Protein AF-U4TPE8-F1 (afdb_monomer_lite)

pLDDT: mean 80.53, std 14.44, range [52.31, 98.56]

Radius of gyration: 26.94 Å; chains: 1; bounding box: 69×21×71 Å

Foldseek 3Di:
DKDFDAAPVGDTQEICDPVVLVPDDFHHEDDDPPPDDSVPVVQWGDDPNHDIDGPVPRHHPVRVVVVVVVVVVVVVVVVVVVVVVVVVVVVVVVVCVVVVPPD

Organism: NCBI:txid1231336

Secondary structure (DSSP, 8-state):
---EEE-TTS-EEEES-TTGGGG-SS--EES--TT--GGGGGGEEEETTTEEEETTTTB-HHHHHHHHHHHHHHHHHHHHHHHHHHHHHHHHHHHHHHHHT--

Structure (mmCIF, N/CA/C/O backbone):
data_AF-U4TPE8-F1
#
_entry.id   AF-U4TPE8-F1
#
loop_
_atom_site.group_PDB
_atom_site.id
_atom_site.type_symbol
_atom_site.label_atom_id
_atom_site.label_alt_id
_atom_site.label_comp_id
_atom_site.label_asym_id
_atom_site.label_entity_id
_atom_site.label_seq_id
_atom_site.pdbx_PDB_ins_code
_atom_site.Cartn_x
_atom_site.Cartn_y
_atom_site.Cartn_z
_atom_site.occupancy
_atom_site.B_iso_or_equiv
_atom_site.auth_seq_id
_atom_site.auth_comp_id
_atom_site.auth_asym_id
_atom_site.auth_atom_id
_atom_site.pdbx_PDB_model_num
ATOM 1 N N . MET A 1 1 ? 30.769 -7.774 -17.414 1.00 64.62 1 MET A N 1
ATOM 2 C CA . MET A 1 1 ? 29.625 -8.223 -18.232 1.00 64.62 1 MET A CA 1
ATOM 3 C C . MET A 1 1 ? 28.407 -7.562 -17.633 1.00 64.62 1 MET A C 1
ATOM 5 O O . MET A 1 1 ? 28.191 -7.735 -16.440 1.00 64.62 1 MET A O 1
ATOM 9 N N . TYR A 1 2 ? 27.722 -6.718 -18.395 1.00 70.44 2 TYR A N 1
ATOM 10 C CA . TYR A 1 2 ? 26.506 -6.064 -17.921 1.00 70.44 2 TYR A CA 1
ATOM 11 C C . TYR A 1 2 ? 25.326 -7.000 -18.161 1.00 70.44 2 TYR A C 1
ATOM 13 O O . TYR A 1 2 ? 25.254 -7.625 -19.220 1.00 70.44 2 TYR A O 1
ATOM 21 N N . ASN A 1 3 ? 24.445 -7.123 -17.172 1.00 74.44 3 ASN A N 1
ATOM 22 C CA . ASN A 1 3 ? 23.224 -7.909 -17.296 1.00 74.44 3 ASN A CA 1
ATOM 23 C C . ASN A 1 3 ? 22.056 -6.965 -17.540 1.00 74.44 3 ASN A C 1
ATOM 25 O O . ASN A 1 3 ? 21.943 -5.950 -16.854 1.00 74.44 3 ASN A O 1
ATOM 29 N N . PHE A 1 4 ? 21.195 -7.336 -18.483 1.00 76.81 4 PHE A N 1
ATOM 30 C CA . PHE A 1 4 ? 19.935 -6.663 -18.763 1.00 76.81 4 PHE A CA 1
ATOM 31 C C . PHE A 1 4 ? 18.781 -7.597 -18.416 1.00 76.81 4 PHE A C 1
ATOM 33 O O . PHE A 1 4 ? 18.874 -8.809 -18.617 1.00 76.81 4 PHE A O 1
ATOM 40 N N . VAL A 1 5 ? 17.696 -7.022 -17.914 1.00 75.69 5 VAL A N 1
ATOM 41 C CA . VAL A 1 5 ? 16.413 -7.699 -17.745 1.00 75.69 5 VAL A CA 1
ATOM 42 C C . VAL A 1 5 ? 15.454 -7.167 -18.764 1.00 75.69 5 VAL A C 1
ATOM 44 O O . VAL A 1 5 ? 15.351 -5.953 -18.942 1.00 75.69 5 VAL A O 1
ATOM 47 N N . LEU A 1 6 ? 14.748 -8.101 -19.381 1.00 75.50 6 LEU A N 1
ATOM 48 C CA . LEU A 1 6 ? 13.716 -7.816 -20.349 1.00 75.50 6 LEU A CA 1
ATOM 49 C C . LEU A 1 6 ? 12.344 -8.117 -19.743 1.00 75.50 6 LEU A C 1
ATOM 51 O O . LEU A 1 6 ? 12.214 -9.070 -18.967 1.00 75.50 6 LEU A O 1
ATOM 55 N N . ASP A 1 7 ? 11.346 -7.311 -20.093 1.00 72.06 7 ASP A N 1
ATOM 56 C CA . ASP A 1 7 ? 9.941 -7.668 -19.891 1.00 72.06 7 ASP A CA 1
ATOM 57 C C . ASP A 1 7 ? 9.494 -8.746 -20.896 1.00 72.06 7 ASP A C 1
ATOM 59 O O . ASP A 1 7 ? 10.274 -9.232 -21.726 1.00 72.06 7 ASP A O 1
ATOM 63 N N . LYS A 1 8 ? 8.217 -9.135 -20.825 1.00 74.00 8 LYS A N 1
ATOM 64 C CA . LYS A 1 8 ? 7.631 -10.143 -21.720 1.00 74.00 8 LYS A CA 1
ATOM 65 C C . LYS A 1 8 ? 7.615 -9.714 -23.195 1.00 74.00 8 LYS A C 1
ATOM 67 O O . LYS A 1 8 ? 7.534 -10.573 -24.070 1.00 74.00 8 LYS A O 1
ATOM 72 N N . ASP A 1 9 ? 7.680 -8.410 -23.462 1.00 77.69 9 ASP A N 1
ATOM 73 C CA . ASP A 1 9 ? 7.670 -7.820 -24.800 1.00 77.69 9 ASP A CA 1
ATOM 74 C C . ASP A 1 9 ? 9.102 -7.579 -25.328 1.00 77.69 9 ASP A C 1
ATOM 76 O O . ASP A 1 9 ? 9.289 -7.174 -26.476 1.00 77.69 9 ASP A O 1
ATOM 80 N N . GLY A 1 10 ? 10.125 -7.885 -24.520 1.00 73.94 10 GLY A N 1
ATOM 81 C CA . GLY A 1 10 ? 11.535 -7.747 -24.867 1.00 73.94 10 GLY A CA 1
ATOM 82 C C . GLY A 1 10 ? 12.128 -6.361 -24.590 1.00 73.94 10 GLY A C 1
ATOM 83 O O . GLY A 1 10 ? 13.262 -6.112 -25.003 1.00 73.94 10 GLY A O 1
ATOM 84 N N . ASN A 1 11 ? 11.413 -5.463 -23.904 1.00 75.75 11 ASN A N 1
ATOM 85 C CA . ASN A 1 11 ? 11.938 -4.147 -23.534 1.00 75.75 11 ASN A CA 1
ATOM 86 C C . ASN A 1 11 ? 12.848 -4.250 -22.312 1.00 75.75 11 ASN A C 1
ATOM 88 O O . ASN A 1 11 ? 12.585 -5.020 -21.391 1.00 75.75 11 ASN A O 1
ATOM 92 N N . VAL A 1 12 ? 13.903 -3.435 -22.270 1.00 75.94 12 VAL A N 1
ATOM 93 C CA . VAL A 1 12 ? 14.807 -3.385 -21.116 1.00 75.94 12 VAL A CA 1
ATOM 94 C C . VAL A 1 12 ? 14.100 -2.717 -19.939 1.00 75.94 12 VAL A C 1
ATOM 96 O O . VAL A 1 12 ? 13.755 -1.543 -20.004 1.00 75.94 12 VAL A O 1
ATOM 99 N N . VAL A 1 13 ? 13.947 -3.454 -18.843 1.00 71.56 13 VAL A N 1
ATOM 100 C CA . VAL A 1 13 ? 13.313 -2.991 -17.594 1.00 71.56 13 VAL A CA 1
ATOM 101 C C . VAL A 1 13 ? 14.278 -2.963 -16.409 1.00 71.56 13 VAL A C 1
ATOM 103 O O . VAL A 1 13 ? 13.985 -2.357 -15.375 1.00 71.56 13 VAL A O 1
ATOM 106 N N . GLY A 1 14 ? 15.455 -3.577 -16.559 1.00 74.19 14 GLY A N 1
ATOM 107 C CA . GLY A 1 14 ? 16.505 -3.585 -15.545 1.00 74.19 14 GLY A CA 1
ATOM 108 C C . GLY A 1 14 ? 17.909 -3.715 -16.138 1.00 74.19 14 GLY A C 1
ATOM 109 O O . GLY A 1 14 ? 18.077 -4.365 -17.167 1.00 74.19 14 GLY A O 1
ATOM 110 N N . HIS A 1 15 ? 18.931 -3.142 -15.495 1.00 74.94 15 HIS A N 1
ATOM 111 C CA . HIS A 1 15 ? 20.338 -3.324 -15.892 1.00 74.94 15 HIS A CA 1
ATOM 112 C C . HIS A 1 15 ? 21.338 -3.172 -14.732 1.00 74.94 15 HIS A C 1
ATOM 114 O O . HIS A 1 15 ? 21.084 -2.449 -13.778 1.00 74.94 15 HIS A O 1
ATOM 120 N N . THR A 1 16 ? 22.517 -3.796 -14.814 1.00 72.81 16 THR A N 1
ATOM 121 C CA . THR A 1 16 ? 23.597 -3.627 -13.806 1.00 72.81 16 THR A CA 1
ATOM 122 C C . THR A 1 16 ? 24.605 -2.522 -14.153 1.00 72.81 16 THR A C 1
ATOM 124 O O . THR A 1 16 ? 25.679 -2.463 -13.559 1.00 72.81 16 THR A O 1
ATOM 127 N N . ASP A 1 17 ? 24.321 -1.709 -15.171 1.00 74.81 17 ASP A N 1
ATOM 128 C CA . ASP A 1 17 ? 25.233 -0.676 -15.686 1.00 74.81 17 ASP A CA 1
ATOM 129 C C . ASP A 1 17 ? 24.935 0.718 -15.092 1.00 74.81 17 ASP A C 1
ATOM 131 O O . ASP A 1 17 ? 23.972 1.345 -15.513 1.00 74.81 17 ASP A O 1
ATOM 135 N N . PRO A 1 18 ? 25.735 1.259 -14.161 1.00 64.12 18 PRO A N 1
ATOM 136 C CA . PRO A 1 18 ? 25.436 2.534 -13.503 1.00 64.12 18 PRO A CA 1
ATOM 137 C C . PRO A 1 18 ? 25.420 3.755 -14.440 1.00 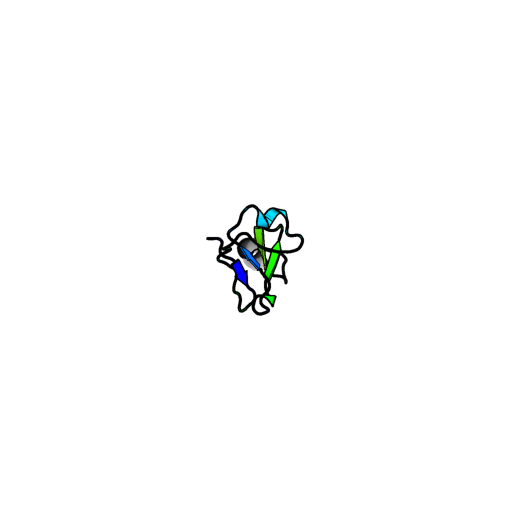64.12 18 PRO A C 1
ATOM 139 O O . PRO A 1 18 ? 24.807 4.764 -14.090 1.00 64.12 18 PRO A O 1
ATOM 142 N N . GLU A 1 19 ? 26.063 3.691 -15.610 1.00 70.44 19 GLU A N 1
ATOM 143 C CA . GLU A 1 19 ? 26.059 4.798 -16.577 1.00 70.44 19 GLU A CA 1
ATOM 144 C C . GLU A 1 19 ? 24.781 4.791 -17.420 1.00 70.44 19 GLU A C 1
ATOM 146 O O . GLU A 1 19 ? 24.217 5.848 -17.691 1.00 70.44 19 GLU A O 1
ATOM 151 N N . PHE A 1 20 ? 24.250 3.609 -17.748 1.00 68.75 20 PHE A N 1
ATOM 152 C CA . PHE A 1 20 ? 23.012 3.463 -18.520 1.00 68.75 20 PHE A CA 1
ATOM 153 C C . PHE A 1 20 ? 21.788 4.064 -17.804 1.00 68.75 20 PHE A C 1
ATOM 155 O O . PHE A 1 20 ? 20.914 4.620 -18.464 1.00 68.75 20 PHE A O 1
ATOM 162 N N . ALA A 1 21 ? 21.755 4.047 -16.465 1.00 59.00 21 ALA A N 1
ATOM 163 C CA . ALA A 1 21 ? 20.654 4.6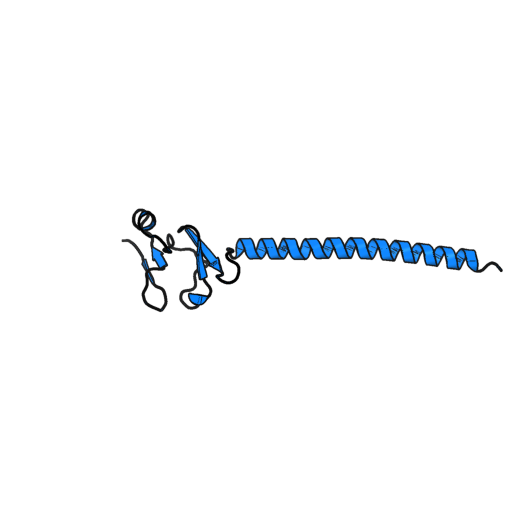09 -15.668 1.00 59.00 21 ALA A CA 1
ATOM 164 C C . ALA A 1 21 ? 20.498 6.128 -15.841 1.00 59.00 21 ALA A C 1
ATOM 166 O O . ALA A 1 21 ? 19.399 6.656 -15.709 1.00 59.00 21 ALA A O 1
ATOM 167 N N . GLN A 1 22 ? 21.589 6.841 -16.135 1.00 57.03 22 GLN A N 1
ATOM 168 C CA . GLN A 1 22 ? 21.589 8.305 -16.221 1.00 57.03 22 GLN A CA 1
ATOM 169 C C . GLN A 1 22 ? 20.984 8.827 -17.529 1.00 57.03 22 GLN A C 1
ATOM 171 O O . GLN A 1 22 ? 20.677 10.013 -17.629 1.00 57.03 22 GLN A O 1
ATOM 176 N N . PHE A 1 23 ? 20.821 7.954 -18.526 1.00 60.59 23 PHE A N 1
ATOM 177 C CA . PHE A 1 23 ? 20.382 8.325 -19.872 1.00 60.59 23 PHE A CA 1
ATOM 178 C C . PHE A 1 23 ? 18.970 7.838 -20.215 1.00 60.59 23 PHE A C 1
ATOM 180 O O . PHE A 1 23 ? 18.519 8.051 -21.339 1.00 60.59 23 PHE A O 1
ATOM 187 N N . GLN A 1 24 ? 18.277 7.179 -19.284 1.00 62.12 24 GLN A N 1
ATOM 188 C CA . GLN A 1 24 ? 16.945 6.627 -19.522 1.00 62.12 24 GLN A CA 1
ATOM 189 C C . GLN A 1 24 ? 15.872 7.490 -18.859 1.00 62.12 24 GLN A C 1
ATOM 191 O O . GLN A 1 24 ? 15.689 7.454 -17.643 1.00 62.12 24 GLN A O 1
ATOM 196 N N . ASP A 1 25 ? 15.120 8.220 -19.678 1.00 55.41 25 ASP A N 1
ATOM 197 C CA . ASP A 1 25 ? 13.845 8.802 -19.267 1.00 55.41 25 ASP A CA 1
ATOM 198 C C . ASP A 1 25 ? 12.752 7.729 -19.351 1.00 55.41 25 ASP A C 1
ATOM 200 O O . ASP A 1 25 ? 12.598 7.056 -20.369 1.00 55.41 25 ASP A O 1
ATOM 204 N N . GLY A 1 26 ? 11.949 7.583 -18.296 1.00 52.69 26 GLY A N 1
ATOM 205 C CA . GLY A 1 26 ? 10.698 6.823 -18.388 1.00 52.69 26 GLY A CA 1
ATOM 206 C C . GLY A 1 26 ? 10.761 5.321 -18.095 1.00 52.69 26 GLY A C 1
ATOM 207 O O . GLY A 1 26 ? 9.751 4.651 -18.290 1.00 52.69 26 GLY A O 1
ATOM 208 N N . GLY A 1 27 ? 11.859 4.799 -17.543 1.00 57.81 27 GLY A N 1
ATOM 209 C CA . GLY A 1 27 ? 11.796 3.540 -16.797 1.00 57.81 27 GLY A CA 1
ATOM 210 C C . GLY A 1 27 ? 12.751 2.452 -17.257 1.00 57.81 27 GLY A C 1
ATOM 211 O O . GLY A 1 27 ? 12.355 1.496 -17.915 1.00 57.81 27 GLY A O 1
ATOM 212 N N . VAL A 1 28 ? 13.972 2.515 -16.740 1.00 62.28 28 VAL A N 1
ATOM 213 C CA . VAL A 1 28 ? 14.787 1.319 -16.551 1.00 62.28 28 VAL A CA 1
ATOM 214 C C . VAL A 1 28 ? 15.290 1.331 -15.112 1.00 62.28 28 VAL A C 1
ATOM 216 O O . VAL A 1 28 ? 15.727 2.371 -14.625 1.00 62.28 28 VAL A O 1
ATOM 219 N N . THR A 1 29 ? 15.159 0.212 -14.400 1.00 63.00 29 THR A N 1
ATOM 220 C CA . THR A 1 29 ? 15.666 0.093 -13.025 1.00 63.00 29 THR A CA 1
ATOM 221 C C . THR A 1 29 ? 17.129 -0.327 -13.013 1.00 63.00 29 THR A C 1
ATOM 223 O O . THR A 1 29 ? 17.585 -1.088 -13.868 1.00 63.00 29 THR A O 1
ATOM 226 N N . VAL A 1 30 ? 17.876 0.094 -11.996 1.00 61.41 30 VAL A N 1
ATOM 227 C CA . VAL A 1 30 ? 19.158 -0.550 -11.696 1.00 61.41 30 VAL A CA 1
ATOM 228 C C . VAL A 1 30 ? 18.859 -1.937 -11.112 1.00 61.41 30 VAL A C 1
ATOM 230 O O . VAL A 1 30 ? 18.292 -2.068 -10.031 1.00 61.41 30 VAL A O 1
ATOM 233 N N . TYR A 1 31 ? 19.191 -2.979 -11.870 1.00 61.56 31 TYR A N 1
ATOM 234 C CA . TYR A 1 31 ? 18.922 -4.384 -11.574 1.00 61.56 31 TYR A CA 1
ATOM 235 C C . TYR A 1 31 ? 19.812 -4.951 -10.454 1.00 61.56 31 TYR A C 1
ATOM 237 O O . TYR A 1 31 ? 20.998 -4.605 -10.400 1.00 61.56 31 TYR A O 1
ATOM 245 N N . PRO A 1 32 ? 19.312 -5.938 -9.671 1.00 59.22 32 PRO A N 1
ATOM 246 C CA . PRO A 1 32 ? 17.916 -6.383 -9.563 1.00 59.22 32 PRO A CA 1
ATOM 247 C C . PRO A 1 32 ? 17.172 -5.668 -8.446 1.00 59.22 32 PRO A C 1
ATOM 249 O O . PRO A 1 32 ? 17.588 -5.757 -7.293 1.00 59.22 32 PRO A O 1
ATOM 252 N N . ASP A 1 33 ? 16.002 -5.107 -8.751 1.00 64.81 33 ASP A N 1
ATOM 253 C CA . ASP A 1 33 ? 14.957 -5.040 -7.734 1.00 64.81 33 ASP A CA 1
ATOM 254 C C . ASP A 1 33 ? 14.390 -6.470 -7.561 1.00 64.81 33 ASP A C 1
ATOM 256 O O . ASP A 1 33 ? 13.780 -7.002 -8.496 1.00 64.81 33 ASP A O 1
ATOM 260 N N . PRO A 1 34 ? 14.608 -7.143 -6.412 1.00 65.12 34 PRO A N 1
ATOM 261 C CA . PRO A 1 34 ? 14.168 -8.525 -6.188 1.00 65.12 34 PRO A CA 1
ATOM 262 C C . PRO A 1 34 ? 12.640 -8.693 -6.205 1.00 65.12 34 PRO A C 1
ATOM 264 O O . PRO A 1 34 ? 12.138 -9.826 -6.214 1.00 65.12 34 PRO A O 1
ATOM 267 N N . GLN A 1 35 ? 11.893 -7.588 -6.190 1.00 67.00 35 GLN A N 1
ATOM 268 C CA . GLN A 1 35 ? 10.435 -7.578 -6.223 1.00 67.00 35 GLN A CA 1
ATOM 269 C C . GLN A 1 35 ? 9.880 -7.668 -7.647 1.00 67.00 35 GLN A C 1
ATOM 271 O O . GLN A 1 35 ? 8.738 -8.089 -7.812 1.00 67.00 35 GLN A O 1
ATOM 276 N N . TYR A 1 36 ? 10.684 -7.373 -8.676 1.00 70.50 36 TYR A N 1
ATOM 277 C CA . TYR A 1 36 ? 10.222 -7.492 -10.054 1.00 70.50 36 TYR A CA 1
ATOM 278 C C . TYR A 1 36 ? 9.918 -8.950 -10.427 1.00 70.50 36 TYR A C 1
ATOM 280 O O . TYR A 1 36 ? 10.662 -9.888 -10.109 1.00 70.50 36 TYR A O 1
ATOM 288 N N . ARG A 1 37 ? 8.789 -9.133 -11.108 1.00 71.75 37 ARG A N 1
ATOM 289 C CA . ARG A 1 37 ? 8.313 -10.401 -11.656 1.00 71.75 37 ARG A CA 1
ATOM 290 C C . ARG A 1 37 ? 8.007 -10.170 -13.138 1.00 71.75 37 ARG A C 1
ATOM 292 O O . ARG A 1 37 ? 7.038 -9.471 -13.428 1.00 71.75 37 ARG A O 1
ATOM 299 N N . PRO A 1 38 ? 8.839 -10.685 -14.067 1.00 69.31 38 PRO A N 1
ATOM 300 C CA . PRO A 1 38 ? 8.653 -10.465 -15.505 1.00 69.31 38 PRO A CA 1
ATOM 301 C C . PRO A 1 38 ? 7.299 -10.946 -16.043 1.00 69.31 38 PRO A C 1
ATOM 303 O O . PRO A 1 38 ? 6.807 -10.426 -17.035 1.00 69.31 38 PRO A O 1
ATOM 306 N N . ASP A 1 39 ? 6.691 -11.926 -15.378 1.00 75.06 39 ASP A N 1
ATOM 307 C CA . ASP A 1 39 ? 5.365 -12.476 -15.665 1.00 75.06 39 ASP A CA 1
ATOM 308 C C . ASP A 1 39 ? 4.198 -11.591 -15.189 1.00 75.06 39 ASP A C 1
ATOM 310 O O . ASP A 1 39 ? 3.045 -11.904 -15.476 1.00 75.06 39 ASP A O 1
ATOM 314 N N . GLN A 1 40 ? 4.485 -10.503 -14.470 1.00 75.88 40 GLN A N 1
ATOM 315 C CA . GLN A 1 40 ? 3.506 -9.567 -13.904 1.00 75.88 40 GLN A CA 1
ATOM 316 C C . GLN A 1 40 ? 3.861 -8.112 -14.230 1.00 75.88 40 GLN A C 1
ATOM 318 O O . GLN A 1 40 ? 3.628 -7.210 -13.427 1.00 75.88 40 GLN A O 1
ATOM 323 N N . ASP A 1 41 ? 4.510 -7.872 -15.367 1.00 74.56 41 ASP A N 1
ATOM 324 C CA . ASP A 1 41 ? 5.005 -6.552 -15.771 1.00 74.56 41 ASP A CA 1
ATOM 325 C C . ASP A 1 41 ? 3.920 -5.456 -15.803 1.00 74.56 41 ASP A C 1
ATOM 327 O O . ASP A 1 41 ? 4.195 -4.288 -15.515 1.00 74.56 41 ASP A O 1
ATOM 331 N N . ASP A 1 42 ? 2.675 -5.840 -16.064 1.00 78.75 42 ASP A N 1
ATOM 332 C CA . ASP A 1 42 ? 1.477 -5.010 -16.027 1.00 78.75 42 ASP A CA 1
ATOM 333 C C . ASP A 1 42 ? 1.159 -4.462 -14.628 1.00 78.75 42 ASP A C 1
ATOM 335 O O . ASP A 1 42 ? 0.586 -3.377 -14.503 1.00 78.75 42 ASP A O 1
ATOM 339 N N . LEU A 1 43 ? 1.576 -5.158 -13.569 1.00 81.69 43 LEU A N 1
ATOM 340 C CA . LEU A 1 43 ? 1.386 -4.722 -12.187 1.00 81.69 43 LEU A CA 1
ATOM 341 C C . LEU A 1 43 ? 2.421 -3.686 -11.744 1.00 81.69 43 LEU A C 1
ATOM 343 O O . LEU A 1 43 ? 2.173 -2.978 -10.766 1.00 81.69 43 LEU A O 1
ATOM 347 N N . TRP A 1 44 ? 3.543 -3.544 -12.455 1.00 77.81 44 TRP A N 1
ATOM 348 C CA . TRP A 1 44 ? 4.686 -2.747 -12.005 1.00 77.81 44 TRP A CA 1
ATOM 349 C C . TRP A 1 44 ? 4.930 -1.497 -12.854 1.00 77.81 44 TRP A C 1
ATOM 351 O O . TRP A 1 44 ? 4.807 -1.496 -14.079 1.00 77.81 44 TRP A O 1
ATOM 361 N N . ALA A 1 45 ? 5.310 -0.409 -12.190 1.00 78.62 45 ALA A N 1
ATOM 362 C CA . ALA A 1 45 ? 5.858 0.797 -12.799 1.00 78.62 45 ALA A CA 1
ATOM 363 C C . ALA A 1 45 ? 7.182 1.174 -12.134 1.00 78.62 45 ALA A C 1
ATOM 365 O O . ALA A 1 45 ? 7.435 0.837 -10.978 1.00 78.62 45 ALA A O 1
ATOM 366 N N . ILE A 1 46 ? 8.008 1.914 -12.868 1.00 73.62 46 ILE A N 1
ATOM 367 C CA . ILE A 1 46 ? 9.305 2.390 -12.394 1.00 73.62 46 ILE A CA 1
ATOM 368 C C . ILE A 1 46 ? 9.128 3.794 -11.826 1.00 73.62 46 ILE A C 1
ATOM 370 O O . ILE A 1 46 ? 8.644 4.694 -12.512 1.00 73.62 46 ILE A O 1
ATOM 374 N N . LYS A 1 47 ? 9.531 3.977 -10.570 1.00 71.44 47 LYS A N 1
ATOM 375 C CA . LYS A 1 47 ? 9.547 5.259 -9.869 1.00 71.44 47 LYS A CA 1
ATOM 376 C C . LYS A 1 47 ? 10.991 5.730 -9.727 1.00 71.44 47 LYS A C 1
ATOM 378 O O . LYS A 1 47 ? 11.836 5.016 -9.186 1.00 71.44 47 LYS A O 1
ATOM 383 N N . ASP A 1 48 ? 11.262 6.926 -10.243 1.00 66.25 48 ASP A N 1
ATOM 384 C CA . ASP A 1 48 ? 12.540 7.637 -10.107 1.00 66.25 48 ASP A CA 1
ATOM 385 C C . ASP A 1 48 ? 13.775 6.802 -10.518 1.00 66.25 48 ASP A C 1
ATOM 387 O O . ASP A 1 48 ? 14.821 6.856 -9.870 1.00 66.25 48 ASP A O 1
ATOM 391 N N . GLY A 1 49 ? 13.630 5.956 -11.551 1.00 63.75 49 GLY A N 1
ATOM 392 C CA . GLY A 1 49 ? 14.709 5.140 -12.140 1.00 63.75 49 GLY A CA 1
ATOM 393 C C . GLY A 1 49 ? 15.340 4.085 -11.218 1.00 63.75 49 GLY A C 1
ATOM 394 O O . GLY A 1 49 ? 16.280 3.399 -11.609 1.00 63.75 49 GLY A O 1
ATOM 395 N N . SER A 1 50 ? 14.853 3.945 -9.983 1.00 67.19 50 SER A N 1
ATOM 396 C 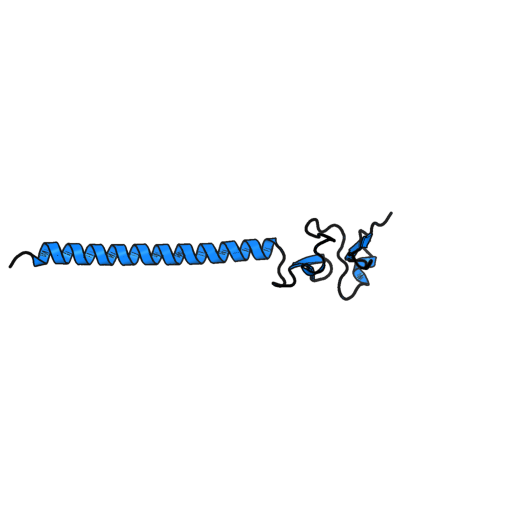CA . SER A 1 50 ? 15.546 3.181 -8.937 1.00 67.19 50 SER A CA 1
ATOM 397 C C . SER A 1 50 ? 14.650 2.245 -8.135 1.00 67.19 50 SER A C 1
ATOM 399 O O . SER A 1 50 ? 15.177 1.397 -7.418 1.00 67.19 50 SER A O 1
ATOM 401 N N . LYS A 1 51 ? 13.321 2.369 -8.235 1.00 73.12 51 LYS A N 1
ATOM 402 C CA . LYS A 1 51 ? 12.379 1.537 -7.475 1.00 73.12 51 LYS A CA 1
ATOM 403 C C . LYS A 1 51 ? 11.218 1.062 -8.331 1.00 73.12 51 LYS A C 1
ATOM 405 O O . LYS A 1 51 ? 10.674 1.839 -9.117 1.00 73.12 51 LYS A O 1
ATOM 410 N N . MET A 1 52 ? 10.794 -0.180 -8.111 1.00 77.62 52 MET A N 1
ATOM 411 C CA . MET A 1 52 ? 9.532 -0.689 -8.638 1.00 77.62 52 MET A CA 1
ATOM 412 C C . MET A 1 52 ? 8.379 -0.372 -7.685 1.00 77.62 52 MET A C 1
ATOM 414 O O . MET A 1 52 ? 8.482 -0.525 -6.469 1.00 77.62 52 MET A O 1
ATOM 418 N N . VAL A 1 53 ? 7.261 0.076 -8.245 1.00 83.88 53 VAL A N 1
ATOM 419 C CA . VAL A 1 53 ? 6.016 0.345 -7.519 1.00 83.88 53 VAL A CA 1
ATOM 420 C C . VAL A 1 53 ? 4.853 -0.373 -8.183 1.00 83.88 53 VAL A C 1
ATOM 422 O O . VAL A 1 53 ? 4.864 -0.570 -9.399 1.00 83.88 53 VAL A O 1
ATOM 425 N N . HIS A 1 54 ? 3.823 -0.729 -7.419 1.00 87.06 54 HIS A N 1
ATOM 426 C CA . HIS A 1 54 ? 2.591 -1.236 -8.012 1.00 87.06 54 HIS A CA 1
ATOM 427 C C . HIS A 1 54 ? 1.863 -0.112 -8.755 1.00 87.06 54 HIS A C 1
ATOM 429 O O . HIS A 1 54 ? 1.616 0.957 -8.191 1.00 87.06 54 HIS A O 1
ATOM 435 N N . ARG A 1 55 ? 1.467 -0.340 -10.013 1.00 86.12 55 ARG A N 1
ATOM 436 C CA . ARG A 1 55 ? 0.790 0.673 -10.848 1.00 86.12 55 ARG A CA 1
ATOM 437 C C . ARG A 1 55 ? -0.491 1.206 -10.222 1.00 86.12 55 ARG A C 1
ATOM 439 O O . ARG A 1 55 ? -0.787 2.390 -10.345 1.00 86.12 55 ARG A O 1
ATOM 446 N N . SER A 1 56 ? -1.248 0.339 -9.555 1.00 90.62 56 SER A N 1
ATOM 447 C CA . SER A 1 56 ? -2.531 0.686 -8.943 1.00 90.62 56 SER A CA 1
ATOM 448 C C . SER A 1 56 ? -2.403 1.673 -7.785 1.00 90.62 56 SER A C 1
ATOM 450 O O . SER A 1 56 ? -3.353 2.398 -7.499 1.00 90.62 56 SER A O 1
ATOM 452 N N . THR A 1 57 ? -1.259 1.693 -7.098 1.00 90.81 57 THR A N 1
ATOM 453 C CA . THR A 1 57 ? -1.066 2.484 -5.874 1.00 90.81 57 THR A CA 1
ATOM 454 C C . THR A 1 57 ? 0.041 3.527 -5.994 1.00 90.81 57 THR A C 1
ATOM 456 O O . THR A 1 57 ? 0.031 4.497 -5.238 1.00 90.81 57 THR A O 1
ATOM 459 N N . GLY A 1 58 ? 0.980 3.357 -6.928 1.00 89.31 58 GLY A N 1
ATOM 460 C CA . GLY A 1 58 ? 2.188 4.178 -7.042 1.00 89.31 58 GLY A CA 1
ATOM 461 C C . GLY A 1 58 ? 3.157 4.003 -5.866 1.00 89.31 58 GLY A C 1
ATOM 462 O O . GLY A 1 58 ? 4.046 4.838 -5.667 1.00 89.31 58 GLY A O 1
ATOM 463 N N . LEU A 1 59 ? 2.965 2.947 -5.072 1.00 89.94 59 LEU A N 1
ATOM 464 C CA . LEU A 1 59 ? 3.733 2.635 -3.875 1.00 89.94 59 LEU A CA 1
ATOM 465 C C . LEU A 1 59 ? 4.579 1.383 -4.089 1.00 89.94 59 LEU A C 1
ATOM 467 O O . LEU A 1 59 ? 4.190 0.454 -4.796 1.00 89.94 59 LEU A O 1
ATOM 471 N N . THR A 1 60 ? 5.739 1.360 -3.448 1.00 87.31 60 THR A N 1
ATOM 472 C CA . THR A 1 60 ? 6.507 0.130 -3.259 1.00 87.31 60 THR A CA 1
ATOM 473 C C . THR A 1 60 ? 5.718 -0.837 -2.364 1.00 87.31 60 THR A C 1
ATOM 475 O O . THR A 1 60 ? 4.930 -0.389 -1.524 1.00 87.31 60 THR A O 1
ATOM 478 N N . PRO A 1 61 ? 5.959 -2.155 -2.452 1.00 85.75 61 PRO A N 1
ATOM 479 C CA . PRO A 1 61 ? 5.331 -3.137 -1.566 1.00 85.75 61 PRO A CA 1
ATOM 480 C C . PRO A 1 61 ? 5.522 -2.834 -0.072 1.00 85.75 61 PRO A C 1
ATOM 482 O O . PRO A 1 61 ? 4.621 -3.058 0.733 1.00 85.75 61 PRO A O 1
ATOM 485 N N . GLU A 1 62 ? 6.678 -2.281 0.306 1.00 89.25 62 GLU A N 1
ATOM 486 C CA . GLU A 1 62 ? 6.952 -1.883 1.691 1.00 89.25 62 GLU A CA 1
ATOM 487 C C . GLU A 1 62 ? 6.093 -0.682 2.117 1.00 89.25 62 GLU A C 1
ATOM 489 O O . GLU A 1 62 ? 5.511 -0.687 3.199 1.00 89.25 62 GLU A O 1
ATOM 494 N N . GLU A 1 63 ? 5.948 0.329 1.258 1.00 92.31 63 GLU A N 1
ATOM 495 C CA . GLU A 1 63 ? 5.064 1.472 1.522 1.00 92.31 63 GLU A CA 1
ATOM 496 C C . GLU A 1 63 ? 3.592 1.038 1.629 1.00 92.31 63 GLU A C 1
ATOM 498 O O . GLU A 1 63 ? 2.856 1.539 2.484 1.00 92.31 63 GLU A O 1
ATOM 503 N N . GLU A 1 64 ? 3.147 0.086 0.803 1.00 93.75 64 GLU A N 1
ATOM 504 C CA . GLU A 1 64 ? 1.803 -0.494 0.911 1.00 93.75 64 GLU A CA 1
ATOM 505 C C . GLU A 1 64 ? 1.608 -1.247 2.223 1.00 93.75 64 GLU A C 1
ATOM 507 O O . GLU A 1 64 ? 0.590 -1.065 2.896 1.00 93.75 64 GLU A O 1
ATOM 512 N N . HIS A 1 65 ? 2.593 -2.054 2.615 1.00 93.81 65 HIS A N 1
ATOM 513 C CA . HIS A 1 65 ? 2.572 -2.787 3.872 1.00 93.81 65 HIS A CA 1
ATOM 514 C C . HIS A 1 65 ? 2.504 -1.832 5.073 1.00 93.81 65 HIS A C 1
ATOM 516 O O . HIS A 1 65 ? 1.638 -1.983 5.940 1.00 93.81 65 HIS A O 1
ATOM 522 N N . GLN A 1 66 ? 3.329 -0.783 5.087 1.00 96.44 66 GLN A N 1
ATOM 523 C CA . GLN A 1 66 ? 3.305 0.255 6.121 1.00 96.44 66 GLN A CA 1
ATOM 524 C C . GLN A 1 66 ? 1.962 0.992 6.171 1.00 96.44 66 GLN A C 1
ATOM 526 O O . GLN A 1 66 ? 1.411 1.212 7.254 1.00 96.44 66 GLN A O 1
ATOM 531 N N . LYS A 1 67 ? 1.385 1.327 5.011 1.00 96.56 67 LYS A N 1
ATOM 532 C CA . LYS A 1 67 ? 0.053 1.940 4.923 1.00 96.56 67 LYS A CA 1
ATOM 533 C C . LYS A 1 67 ? -1.040 1.007 5.454 1.00 96.56 67 LYS A C 1
ATOM 535 O O . LYS A 1 67 ? -1.950 1.462 6.154 1.00 96.56 67 LYS A O 1
ATOM 540 N N . GLY A 1 68 ? -0.947 -0.289 5.159 1.00 96.75 68 GLY A N 1
ATOM 541 C CA . GLY A 1 68 ? -1.833 -1.320 5.697 1.00 96.75 68 GLY A CA 1
ATOM 542 C C . GLY A 1 68 ? -1.766 -1.387 7.223 1.00 96.75 68 GLY A C 1
ATOM 543 O O . GLY A 1 68 ? -2.799 -1.292 7.887 1.00 96.75 68 GLY A O 1
ATOM 544 N N . ILE A 1 69 ? -0.556 -1.439 7.789 1.00 97.69 69 ILE A N 1
ATOM 545 C CA . ILE A 1 69 ? -0.335 -1.426 9.243 1.00 97.69 69 ILE A CA 1
ATOM 546 C C . ILE A 1 69 ? -0.931 -0.168 9.880 1.00 97.69 69 ILE A C 1
ATOM 548 O O . ILE A 1 69 ? -1.661 -0.269 10.865 1.00 97.69 69 ILE A O 1
ATOM 552 N N . ALA A 1 70 ? -0.666 1.013 9.314 1.00 97.19 70 ALA A N 1
ATOM 553 C CA . ALA A 1 70 ? -1.193 2.273 9.834 1.00 97.19 70 ALA A CA 1
ATOM 554 C C . ALA A 1 70 ? -2.733 2.295 9.838 1.00 97.19 70 ALA A C 1
ATOM 556 O O . ALA A 1 70 ? -3.351 2.755 10.801 1.00 97.19 70 ALA A O 1
ATOM 557 N N . THR A 1 71 ? -3.353 1.739 8.793 1.00 97.75 71 THR A N 1
ATOM 558 C CA . THR A 1 71 ? -4.814 1.618 8.683 1.00 97.75 71 THR A CA 1
ATOM 559 C C . THR A 1 71 ? -5.378 0.728 9.790 1.00 97.75 71 THR A C 1
ATOM 561 O O . THR A 1 71 ? -6.300 1.134 10.501 1.00 97.75 71 THR A O 1
ATOM 564 N N . VAL A 1 72 ? -4.796 -0.458 9.987 1.00 98.19 72 VAL A N 1
ATOM 565 C CA . VAL A 1 72 ? -5.224 -1.401 11.031 1.00 98.19 72 VAL A CA 1
ATOM 566 C C . VAL A 1 72 ? -5.012 -0.811 12.427 1.00 98.19 72 VAL A C 1
ATOM 568 O O . VAL A 1 72 ? -5.902 -0.895 13.271 1.00 98.19 72 VAL A O 1
ATOM 571 N N . ALA A 1 73 ? -3.881 -0.147 12.674 1.00 98.00 73 ALA A N 1
ATOM 572 C CA . ALA A 1 73 ? -3.617 0.522 13.947 1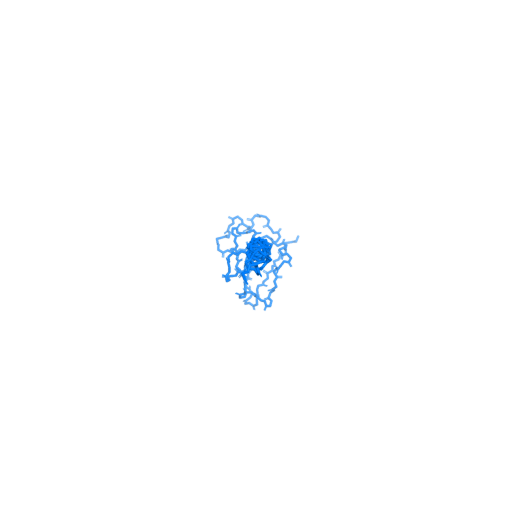.00 98.00 73 ALA A CA 1
ATOM 573 C C . ALA A 1 73 ? -4.676 1.596 14.259 1.00 98.00 73 ALA A C 1
ATOM 575 O O . ALA A 1 73 ? -5.173 1.666 15.386 1.00 98.00 73 ALA A O 1
ATOM 576 N N . GLY A 1 74 ? -5.079 2.386 13.256 1.00 98.19 74 GLY A N 1
ATOM 577 C CA . GLY A 1 74 ? -6.179 3.349 13.365 1.00 98.19 74 GLY A CA 1
ATOM 578 C C . GLY A 1 74 ? -7.500 2.701 13.784 1.00 98.19 74 GLY A C 1
ATOM 579 O O . GLY A 1 74 ? -8.146 3.156 14.731 1.00 98.19 74 GLY A O 1
ATOM 580 N N . GLN A 1 75 ? -7.867 1.594 13.134 1.00 98.44 75 GLN A N 1
ATOM 581 C CA . GLN A 1 75 ? -9.076 0.835 13.467 1.00 98.44 75 GLN A CA 1
ATOM 582 C C . GLN A 1 75 ? -9.033 0.287 14.900 1.00 98.44 75 GLN A C 1
ATOM 584 O O . GLN A 1 75 ? -10.011 0.410 15.636 1.00 98.44 75 GLN A O 1
ATOM 589 N N . VAL A 1 76 ? -7.894 -0.260 15.335 1.00 98.44 76 VAL A N 1
ATOM 590 C CA . VAL A 1 76 ? -7.719 -0.772 16.705 1.00 98.44 76 VAL A CA 1
ATOM 591 C C . VAL A 1 76 ? -7.886 0.339 1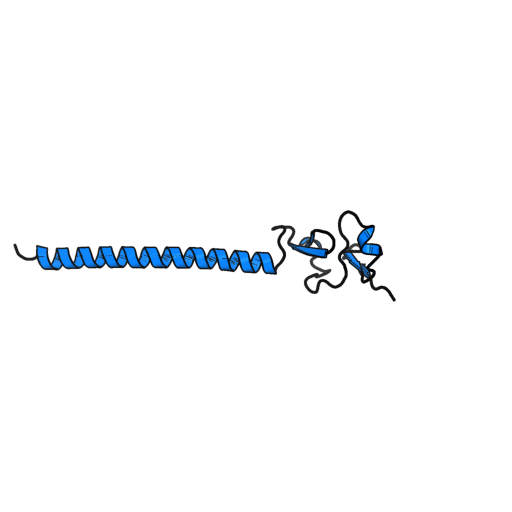7.744 1.00 98.44 76 VAL A C 1
ATOM 593 O O . VAL A 1 76 ? -8.562 0.138 18.755 1.00 98.44 76 VAL A O 1
ATOM 596 N N . MET A 1 77 ? -7.329 1.530 17.498 1.00 98.25 77 MET A N 1
ATOM 597 C CA . MET A 1 77 ? -7.515 2.678 18.393 1.00 98.25 77 MET A CA 1
ATOM 598 C C . MET A 1 77 ? -8.990 3.076 18.510 1.00 98.25 77 MET A C 1
ATOM 600 O O . MET A 1 77 ? -9.479 3.301 19.619 1.00 98.25 77 MET A O 1
ATOM 604 N N . GLN A 1 78 ? -9.716 3.107 17.390 1.00 98.19 78 GLN A N 1
ATOM 605 C CA . GLN A 1 78 ? -11.145 3.423 17.375 1.00 98.19 78 GLN A CA 1
ATOM 606 C C . GLN A 1 78 ? -11.980 2.371 18.122 1.00 98.19 78 GLN A C 1
ATOM 608 O O . GLN A 1 78 ? -12.872 2.718 18.903 1.00 98.19 78 GLN A O 1
ATOM 613 N N . VAL A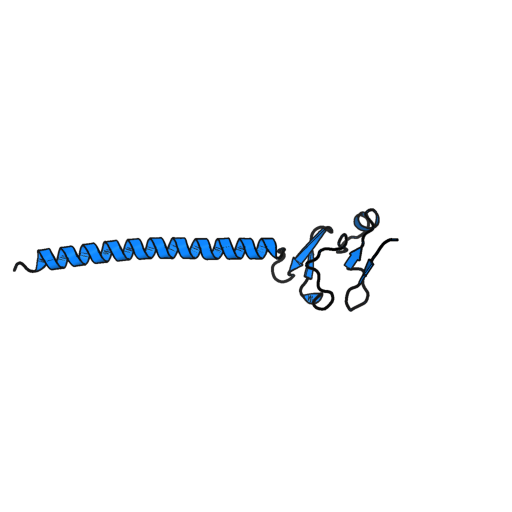 1 79 ? -11.670 1.084 17.936 1.00 98.44 79 VAL A N 1
ATOM 614 C CA . VAL A 1 79 ? -12.313 -0.012 18.676 1.00 98.44 79 VAL A CA 1
ATOM 615 C C . VAL A 1 79 ? -12.066 0.142 20.175 1.00 98.44 79 VAL A C 1
ATOM 617 O O . VAL A 1 79 ? -13.011 0.058 20.955 1.00 98.44 79 VAL A O 1
ATOM 620 N N . ASN A 1 80 ? -10.837 0.448 20.593 1.00 98.19 80 ASN A N 1
ATOM 621 C CA . ASN A 1 80 ? -10.508 0.626 22.007 1.00 98.19 80 ASN A CA 1
ATOM 622 C C . ASN A 1 80 ? -11.287 1.797 22.640 1.00 98.19 80 ASN A C 1
ATOM 624 O O . ASN A 1 80 ? -11.863 1.655 23.718 1.00 98.19 80 ASN A O 1
ATOM 628 N N . GLN A 1 81 ? -11.399 2.932 21.942 1.00 98.06 81 GLN A N 1
ATOM 629 C CA . GLN A 1 81 ? -12.225 4.061 22.394 1.00 98.06 81 GLN A CA 1
ATOM 630 C C . GLN A 1 81 ? -13.711 3.684 22.516 1.00 98.06 81 GLN A C 1
ATOM 632 O O . GLN A 1 81 ? -14.382 4.064 23.481 1.00 98.06 81 GLN A O 1
ATOM 637 N N . THR A 1 82 ? -14.221 2.903 21.563 1.00 98.38 82 THR A N 1
ATOM 638 C CA . THR A 1 82 ? -15.610 2.424 21.568 1.00 98.38 82 THR A CA 1
ATOM 639 C C . THR A 1 82 ? -15.867 1.501 22.756 1.00 98.38 82 THR A C 1
ATOM 641 O O . THR A 1 82 ? -16.821 1.716 23.502 1.00 98.38 82 THR A O 1
ATOM 644 N N . VAL A 1 83 ? -14.982 0.531 22.998 1.00 98.56 83 VAL A N 1
ATOM 645 C CA . VAL A 1 83 ? -15.063 -0.388 24.144 1.00 98.56 83 VAL A CA 1
ATOM 646 C C . VAL A 1 83 ? -15.064 0.380 25.466 1.00 98.56 83 VAL A C 1
ATOM 648 O O . VAL A 1 83 ? -15.899 0.115 26.328 1.00 98.56 83 VAL A O 1
ATOM 651 N N . GLN A 1 84 ? -14.189 1.377 25.619 1.00 98.12 84 GLN A N 1
ATOM 652 C CA . GLN A 1 84 ? -14.159 2.215 26.822 1.00 98.12 84 GLN A CA 1
ATOM 653 C C . GLN A 1 84 ? -15.456 3.009 27.015 1.00 98.12 84 GLN A C 1
ATOM 655 O O . GLN A 1 84 ? -15.933 3.156 28.140 1.00 98.12 84 GLN A O 1
ATOM 660 N N . THR A 1 85 ? -16.038 3.515 25.928 1.00 98.19 85 THR A N 1
ATOM 661 C CA . THR A 1 85 ? -17.293 4.279 25.963 1.00 98.19 85 THR A CA 1
ATOM 662 C C . THR A 1 85 ? -18.465 3.388 26.363 1.00 98.19 85 THR A C 1
ATOM 664 O O . THR A 1 85 ? -19.197 3.725 27.293 1.00 98.19 85 THR A O 1
ATOM 667 N N . VAL A 1 86 ? -18.592 2.218 25.734 1.00 98.31 86 VAL A N 1
ATOM 668 C CA . VAL A 1 86 ? -19.613 1.218 26.075 1.00 98.31 86 VAL A CA 1
ATOM 669 C C . VAL A 1 86 ? -19.454 0.753 27.523 1.00 98.31 86 VAL A C 1
ATOM 671 O O . VAL A 1 86 ? -20.439 0.679 28.252 1.00 98.31 86 VAL A O 1
ATOM 674 N N . GLY A 1 87 ? -18.220 0.519 27.983 1.00 98.12 87 GLY A N 1
ATOM 675 C CA . GLY A 1 87 ? -17.943 0.163 29.376 1.00 98.12 87 GLY A CA 1
ATOM 676 C C . GLY A 1 87 ? -18.431 1.223 30.369 1.00 98.12 87 GLY A C 1
ATOM 677 O O . GLY A 1 87 ? -19.060 0.885 31.371 1.00 98.12 87 GLY A O 1
ATOM 678 N N . LYS A 1 88 ? -18.218 2.513 30.072 1.00 97.75 88 LYS A N 1
ATOM 679 C CA . LYS A 1 88 ? -18.736 3.623 30.892 1.00 97.75 88 LYS A CA 1
ATOM 680 C C . LYS A 1 88 ? -20.264 3.691 30.879 1.00 97.75 88 LYS A C 1
ATOM 682 O O . LYS A 1 88 ? -20.866 3.871 31.933 1.00 97.75 88 LYS A O 1
ATOM 687 N N . GLN A 1 89 ? -20.890 3.534 29.713 1.00 97.62 89 GLN A N 1
ATOM 688 C CA . GLN A 1 89 ? -22.352 3.530 29.588 1.00 97.62 89 GLN A CA 1
ATOM 689 C C . GLN A 1 89 ? -22.979 2.373 30.375 1.00 97.62 89 GLN A C 1
ATOM 691 O O . GLN A 1 89 ? -23.938 2.584 31.113 1.00 97.62 89 GLN A O 1
ATOM 696 N N . LEU A 1 90 ? -22.397 1.174 30.287 1.00 97.69 90 LEU A N 1
ATOM 697 C CA . LEU A 1 90 ? -22.847 0.006 31.040 1.00 97.69 90 LEU A CA 1
ATOM 698 C C . LEU A 1 90 ? -22.710 0.216 32.552 1.00 97.69 90 LEU A C 1
ATOM 700 O O . LEU A 1 90 ? -23.622 -0.126 33.304 1.00 97.69 90 LEU A O 1
ATOM 704 N N . ALA A 1 91 ? -21.601 0.810 33.001 1.00 96.50 91 ALA A N 1
ATOM 705 C CA . ALA A 1 91 ? -21.413 1.152 34.407 1.00 96.50 91 ALA A CA 1
ATOM 706 C C . ALA A 1 91 ? -22.475 2.154 34.896 1.00 96.50 91 ALA A C 1
ATOM 708 O O . ALA A 1 91 ? -23.029 1.962 35.978 1.00 96.50 91 ALA A O 1
ATOM 709 N N . SER A 1 92 ? -22.809 3.169 34.086 1.00 95.81 92 SER A N 1
ATOM 710 C CA . SER A 1 92 ? -23.880 4.132 34.397 1.00 95.81 92 SER A CA 1
ATOM 711 C C . SER A 1 92 ? -25.237 3.444 34.526 1.00 95.81 92 SER A C 1
ATOM 713 O O . SER A 1 92 ? -25.897 3.589 35.550 1.00 95.81 92 SER A O 1
ATOM 715 N N . LEU A 1 93 ? -25.619 2.623 33.541 1.00 95.81 93 LEU A N 1
ATOM 716 C CA . LEU A 1 93 ? -26.879 1.872 33.565 1.00 95.81 93 LEU A CA 1
ATOM 717 C C . LEU A 1 93 ? -26.963 0.926 34.768 1.00 95.81 93 LEU A C 1
ATOM 719 O O . LEU A 1 93 ? -28.013 0.799 35.390 1.00 95.81 93 LEU A O 1
ATOM 723 N N . THR A 1 94 ? -25.849 0.282 35.124 1.00 95.25 94 THR A N 1
ATOM 724 C CA . THR A 1 94 ? -25.785 -0.596 36.300 1.00 95.25 94 THR A CA 1
ATOM 725 C C . THR A 1 94 ? -26.015 0.200 37.584 1.00 95.25 94 THR A C 1
ATOM 727 O O . THR A 1 94 ? -26.787 -0.224 38.442 1.00 95.25 94 THR A O 1
ATOM 730 N N . ALA A 1 95 ? -25.391 1.374 37.714 1.00 94.62 95 ALA A N 1
ATOM 731 C CA . ALA A 1 95 ? -25.590 2.251 38.864 1.00 94.62 95 ALA A CA 1
ATOM 732 C C . ALA A 1 95 ? -27.032 2.785 38.944 1.00 94.62 95 ALA A C 1
ATOM 734 O O . ALA A 1 95 ? -27.616 2.808 40.026 1.00 94.62 95 ALA A O 1
ATOM 735 N N . GLU A 1 96 ? -27.625 3.173 37.812 1.00 94.00 96 GLU A N 1
ATOM 736 C CA . GLU A 1 96 ? -29.027 3.597 37.723 1.00 94.00 96 GLU A CA 1
ATOM 737 C C . GLU A 1 96 ? -29.990 2.478 38.126 1.00 94.00 96 GLU A C 1
ATOM 739 O O . GLU A 1 96 ? -30.906 2.723 38.905 1.00 94.00 96 GLU A O 1
ATOM 744 N N . PHE A 1 97 ? -29.764 1.244 37.666 1.00 93.88 97 PHE A N 1
ATOM 745 C CA . PHE A 1 97 ? -30.579 0.089 38.046 1.00 93.88 97 PHE A CA 1
ATOM 746 C C . PHE A 1 97 ? -30.499 -0.199 39.553 1.00 93.88 97 PHE A C 1
ATOM 748 O O . PHE A 1 97 ? -31.526 -0.365 40.210 1.00 93.88 97 PHE A O 1
ATOM 755 N N . MET A 1 98 ? -29.286 -0.200 40.116 1.00 91.94 98 MET A N 1
ATOM 756 C CA . MET A 1 98 ? -29.062 -0.461 41.543 1.00 91.94 98 MET A CA 1
ATOM 757 C C . MET A 1 98 ? -29.663 0.628 42.444 1.00 91.94 98 MET A C 1
ATOM 759 O O . MET A 1 98 ? -30.213 0.316 43.497 1.00 91.94 98 MET A O 1
ATOM 763 N N . ASN A 1 99 ? -29.592 1.898 42.033 1.00 86.62 99 ASN A N 1
ATOM 764 C CA . ASN A 1 99 ? -30.103 3.026 42.819 1.00 86.62 99 ASN A CA 1
ATOM 765 C C . ASN A 1 99 ? -31.593 3.324 42.561 1.00 86.62 99 ASN A C 1
ATOM 767 O O . ASN A 1 99 ? -32.270 3.880 43.424 1.00 86.62 99 ASN A O 1
ATOM 771 N N . GLY A 1 100 ? -32.116 2.962 41.387 1.00 65.19 100 GLY A N 1
ATOM 772 C CA . GLY A 1 100 ? -33.498 3.204 40.964 1.00 65.19 100 GLY A CA 1
ATOM 773 C C . GLY A 1 100 ? -34.508 2.150 41.428 1.00 65.19 100 GLY A C 1
ATOM 774 O O . GLY A 1 100 ? -35.708 2.404 41.359 1.00 65.19 100 GLY A O 1
ATOM 775 N N . GLY A 1 101 ? -34.050 0.998 41.934 1.00 56.62 101 GLY A N 1
ATOM 776 C CA . GLY A 1 101 ? -34.898 -0.077 42.470 1.00 56.62 101 GLY A CA 1
ATOM 777 C C . GLY A 1 101 ? -35.487 0.172 43.868 1.00 56.62 101 GLY A C 1
ATOM 778 O O . GLY A 1 101 ? -36.224 -0.671 44.367 1.00 56.62 101 GLY A O 1
ATOM 779 N N . SER A 1 102 ? -35.185 1.309 44.506 1.00 54.00 102 SER A N 1
ATOM 780 C CA . SER A 1 102 ? -35.806 1.723 45.775 1.00 54.00 102 SER A CA 1
ATOM 781 C C . SER A 1 102 ? -36.992 2.661 45.520 1.00 54.00 102 SER A C 1
ATOM 783 O O . SER A 1 102 ? -36.885 3.870 45.730 1.00 54.00 102 SER A O 1
ATOM 785 N N . LYS A 1 103 ? -38.118 2.126 45.043 1.00 52.31 103 LYS A N 1
ATOM 786 C CA . LYS A 1 103 ? -39.436 2.770 45.157 1.00 52.31 103 LYS A CA 1
ATOM 787 C C . LYS A 1 103 ? -40.497 1.740 45.492 1.00 52.31 103 LYS A C 1
ATOM 789 O O . LYS A 1 103 ? -40.469 0.661 44.864 1.00 52.31 103 LYS A O 1
#

Sequence (103 aa):
MYNFVLDKDGNVVGHTDPEFAQFQDGGVTVYPDPQYRPDQDDLWAIKDGSKMVHRSTGLTPEEEHQKGIATVAGQVMQVNQTVQTVGKQLASLTAEFMNGGSK